Protein AF-A0A4Y9N1A3-F1 (afdb_monomer_lite)

Structure (mmCIF, N/CA/C/O backbone):
data_AF-A0A4Y9N1A3-F1
#
_entry.id   AF-A0A4Y9N1A3-F1
#
loop_
_atom_site.group_PDB
_atom_site.id
_atom_site.type_symbol
_atom_site.label_atom_id
_atom_site.label_alt_id
_atom_site.label_comp_id
_atom_site.label_asym_id
_atom_site.label_entity_id
_atom_site.label_seq_id
_atom_site.pdbx_PDB_ins_code
_atom_site.Cartn_x
_atom_site.Cartn_y
_atom_site.Cartn_z
_atom_site.occupancy
_atom_site.B_iso_or_equiv
_atom_site.auth_seq_id
_atom_site.auth_comp_id
_atom_site.auth_asym_id
_atom_site.auth_atom_id
_atom_site.pdbx_PDB_model_num
ATOM 1 N N . MET A 1 1 ? 1.945 29.310 -37.391 1.00 39.75 1 MET A N 1
ATOM 2 C CA . MET A 1 1 ? 1.890 28.113 -36.523 1.00 39.75 1 MET A CA 1
ATOM 3 C C . MET A 1 1 ? 3.062 27.228 -36.899 1.00 39.75 1 MET A C 1
ATOM 5 O O . MET A 1 1 ? 3.123 26.830 -38.050 1.00 39.75 1 MET A O 1
ATOM 9 N N . VAL A 1 2 ? 4.020 26.994 -36.000 1.00 45.66 2 VAL A N 1
ATOM 10 C CA . VAL A 1 2 ? 5.116 26.044 -36.258 1.00 45.66 2 VAL A CA 1
ATOM 11 C C . VAL A 1 2 ? 4.680 24.713 -35.657 1.00 45.66 2 VAL A C 1
ATOM 13 O O . VAL A 1 2 ? 4.579 24.599 -34.434 1.00 45.66 2 VAL A O 1
ATOM 16 N N . GLU A 1 3 ? 4.330 23.743 -36.499 1.00 46.34 3 GLU A N 1
ATOM 17 C CA . GLU A 1 3 ? 4.010 22.393 -36.043 1.00 46.34 3 GLU A CA 1
ATOM 18 C C . GLU A 1 3 ? 5.257 21.782 -35.406 1.00 46.34 3 GLU A C 1
ATOM 20 O O . GLU A 1 3 ? 6.297 21.596 -36.038 1.00 46.34 3 GLU A O 1
ATOM 25 N N . ARG A 1 4 ? 5.170 21.500 -34.108 1.00 51.88 4 ARG A N 1
ATOM 26 C CA . ARG A 1 4 ? 6.236 20.833 -33.372 1.00 51.88 4 ARG A CA 1
ATOM 27 C C . ARG A 1 4 ? 6.180 19.350 -33.731 1.00 51.88 4 ARG A C 1
ATOM 29 O O . ARG A 1 4 ? 5.541 18.571 -33.028 1.00 51.88 4 ARG A O 1
ATOM 36 N N . VAL A 1 5 ? 6.815 18.968 -34.838 1.00 52.16 5 VAL A N 1
ATOM 37 C CA . VAL A 1 5 ? 7.000 17.560 -35.208 1.00 52.16 5 VAL A CA 1
ATOM 38 C C . VAL A 1 5 ? 7.730 16.881 -34.049 1.00 52.16 5 VAL A C 1
ATOM 40 O O . VAL A 1 5 ? 8.887 17.188 -33.761 1.00 52.16 5 VAL A O 1
ATOM 43 N N . MET A 1 6 ? 7.037 16.005 -33.319 1.00 55.75 6 MET A N 1
ATOM 44 C CA . MET A 1 6 ? 7.666 15.165 -32.303 1.00 55.75 6 MET A CA 1
ATOM 45 C C . MET A 1 6 ? 8.520 14.122 -33.024 1.00 55.75 6 MET A C 1
ATOM 47 O O . MET A 1 6 ? 8.064 13.011 -33.276 1.00 55.75 6 MET A O 1
ATOM 51 N N . SER A 1 7 ? 9.743 14.491 -33.408 1.00 60.28 7 SER A N 1
ATOM 52 C CA . SER A 1 7 ? 10.666 13.580 -34.082 1.00 60.28 7 SER A CA 1
ATOM 53 C C . SER A 1 7 ? 10.941 12.372 -33.188 1.00 60.28 7 SER A C 1
ATOM 55 O O . SER A 1 7 ? 11.561 12.493 -32.128 1.00 60.28 7 SER A O 1
ATOM 57 N N . SER A 1 8 ? 10.463 11.201 -33.604 1.00 65.19 8 SER A N 1
ATOM 58 C CA . SER A 1 8 ? 10.769 9.929 -32.959 1.00 65.19 8 SER A CA 1
ATOM 59 C C . SER A 1 8 ? 12.274 9.676 -33.036 1.00 65.19 8 SER A C 1
ATOM 61 O O . SER A 1 8 ? 12.841 9.577 -34.124 1.00 65.19 8 SER A O 1
ATOM 63 N N . VAL A 1 9 ? 12.933 9.558 -31.886 1.00 73.38 9 VAL A N 1
ATOM 64 C CA . VAL A 1 9 ? 14.364 9.251 -31.816 1.00 73.38 9 VAL A CA 1
ATOM 65 C C . VAL A 1 9 ? 14.528 7.743 -31.705 1.00 73.38 9 VAL A C 1
ATOM 67 O O . VAL A 1 9 ? 14.080 7.134 -30.726 1.00 73.38 9 VAL A O 1
ATOM 70 N N . ARG A 1 10 ? 15.200 7.149 -32.694 1.00 79.94 10 ARG A N 1
ATOM 71 C CA . ARG A 1 10 ? 15.571 5.733 -32.693 1.00 79.94 10 ARG A CA 1
ATOM 72 C C . ARG A 1 10 ? 16.820 5.539 -31.832 1.00 79.94 10 ARG A C 1
ATOM 74 O O . ARG A 1 10 ? 17.868 6.107 -32.124 1.00 79.94 10 ARG A O 1
ATOM 81 N N . LYS A 1 11 ? 16.713 4.760 -30.756 1.00 79.62 11 LYS A N 1
ATOM 82 C CA . LYS A 1 11 ? 17.818 4.475 -29.824 1.00 79.62 11 LYS A CA 1
ATOM 83 C C . LYS A 1 11 ? 18.103 2.976 -29.790 1.00 79.62 11 LYS A C 1
ATOM 85 O O . LYS A 1 11 ? 17.156 2.200 -29.905 1.00 79.62 11 LYS A O 1
ATOM 90 N N . PRO A 1 12 ? 19.364 2.543 -29.643 1.00 87.12 12 PRO A N 1
ATOM 91 C CA . PRO A 1 12 ? 19.663 1.126 -29.479 1.00 87.12 12 PRO A CA 1
ATOM 92 C C . PRO A 1 12 ? 19.020 0.584 -28.197 1.00 87.12 12 PRO A C 1
ATOM 94 O O . PRO A 1 12 ? 18.805 1.322 -27.227 1.00 87.12 12 PRO A O 1
ATOM 97 N N . CYS A 1 13 ? 18.706 -0.709 -28.200 1.00 88.31 13 CYS A N 1
ATOM 98 C CA . CYS A 1 13 ? 18.318 -1.426 -26.996 1.00 88.31 13 CYS A CA 1
ATOM 99 C C . CYS A 1 13 ? 19.457 -1.362 -25.967 1.00 88.31 13 CYS A C 1
ATOM 101 O O . CYS A 1 13 ? 20.622 -1.522 -26.312 1.00 88.31 13 CYS A O 1
ATOM 103 N N . VAL A 1 14 ? 19.118 -1.146 -24.697 1.00 87.56 14 VAL A N 1
ATOM 104 C CA . VAL A 1 14 ? 20.103 -1.039 -23.606 1.00 87.56 14 VAL A CA 1
ATOM 105 C C . VAL A 1 14 ? 20.737 -2.381 -23.213 1.00 87.56 14 VAL A C 1
ATOM 107 O O . VAL A 1 14 ? 21.745 -2.398 -22.517 1.00 87.56 14 VAL A O 1
ATOM 110 N N . GLU A 1 15 ? 20.143 -3.503 -23.623 1.00 88.25 15 GLU A N 1
ATOM 111 C CA . GLU A 1 15 ? 20.674 -4.830 -23.300 1.00 88.25 15 GLU A CA 1
ATOM 112 C C . GLU A 1 15 ? 21.948 -5.126 -24.116 1.00 88.25 15 GLU A C 1
ATOM 114 O O . GLU A 1 15 ? 21.901 -5.027 -25.350 1.00 88.25 15 GLU A O 1
ATOM 119 N N . PRO A 1 16 ? 23.074 -5.495 -23.468 1.00 88.94 16 PRO A N 1
ATOM 120 C CA . PRO A 1 16 ? 24.345 -5.745 -24.145 1.00 88.94 16 PRO A CA 1
ATOM 121 C C . PRO A 1 16 ? 24.227 -6.762 -25.285 1.00 88.94 16 PRO A C 1
ATOM 123 O O . PRO A 1 16 ? 23.624 -7.820 -25.127 1.00 88.94 16 PRO A O 1
ATOM 126 N N . GLY A 1 17 ? 24.807 -6.439 -26.444 1.00 88.50 17 GLY A N 1
ATOM 127 C CA . GLY A 1 17 ? 24.812 -7.320 -27.618 1.00 88.50 17 GLY A CA 1
ATOM 128 C C . GLY A 1 17 ? 23.471 -7.434 -28.353 1.00 88.50 17 GLY A C 1
ATOM 129 O O . GLY A 1 17 ? 23.381 -8.156 -29.342 1.00 88.50 17 GLY A O 1
ATOM 130 N N . CYS A 1 18 ? 22.423 -6.725 -27.921 1.00 89.56 18 CYS A N 1
ATOM 131 C CA . CYS A 1 18 ? 21.151 -6.724 -28.631 1.00 89.56 18 CYS A CA 1
ATOM 132 C C . CYS A 1 18 ? 21.224 -5.849 -29.900 1.00 89.56 18 CYS A C 1
ATOM 134 O O . CYS A 1 18 ? 21.460 -4.648 -29.778 1.00 89.56 18 CYS A O 1
ATOM 136 N N . PRO A 1 19 ? 20.932 -6.382 -31.103 1.00 91.19 19 PRO A N 1
ATOM 137 C CA . PRO A 1 19 ? 20.983 -5.602 -32.346 1.00 91.19 19 PRO A CA 1
ATOM 138 C C . PRO A 1 19 ? 19.744 -4.712 -32.563 1.00 91.19 19 PRO A C 1
ATOM 140 O O . PRO A 1 19 ? 19.651 -3.992 -33.556 1.00 91.19 19 PRO A O 1
ATOM 143 N N . ASN A 1 20 ? 18.750 -4.782 -31.671 1.00 89.94 20 ASN A N 1
ATOM 144 C CA . ASN A 1 20 ? 17.465 -4.116 -31.857 1.00 89.94 20 ASN A CA 1
ATOM 145 C C . ASN A 1 20 ? 17.496 -2.646 -31.430 1.00 89.94 20 ASN A C 1
ATOM 147 O O . ASN A 1 20 ? 18.224 -2.249 -30.522 1.00 89.94 20 ASN A O 1
ATOM 151 N N . TYR A 1 21 ? 16.598 -1.859 -32.021 1.00 84.69 21 TYR A N 1
ATOM 152 C CA . TYR A 1 21 ? 16.391 -0.449 -31.702 1.00 84.69 21 TYR A CA 1
ATOM 153 C C . TYR A 1 21 ? 14.969 -0.214 -31.185 1.00 84.69 21 TYR A C 1
ATOM 155 O O . TYR A 1 21 ? 14.055 -0.984 -31.478 1.00 84.69 21 TYR A O 1
ATOM 163 N N . VAL A 1 22 ? 14.783 0.869 -30.437 1.00 84.50 22 VAL A N 1
ATOM 164 C CA . VAL A 1 22 ? 13.490 1.349 -29.948 1.00 84.50 22 VAL A CA 1
ATOM 165 C C . VAL A 1 22 ? 13.200 2.744 -30.473 1.00 84.50 22 VAL A C 1
ATOM 167 O O . VAL A 1 22 ? 14.099 3.576 -30.590 1.00 84.50 22 VAL A O 1
ATOM 170 N N . GLU A 1 23 ? 11.933 3.010 -30.754 1.00 76.38 23 GLU A N 1
ATOM 171 C CA . GLU A 1 23 ? 11.448 4.341 -31.099 1.00 76.38 23 GLU A CA 1
ATOM 172 C C . GLU A 1 23 ? 10.987 5.045 -29.825 1.00 76.38 23 GLU A C 1
ATOM 174 O O . GLU A 1 23 ? 10.189 4.510 -29.054 1.00 76.38 23 GLU A O 1
ATOM 179 N N . THR A 1 24 ? 11.535 6.230 -29.561 1.00 68.62 24 THR A N 1
ATOM 180 C CA . THR A 1 24 ? 11.236 6.995 -28.345 1.00 68.62 24 THR A CA 1
ATOM 181 C C . THR A 1 24 ? 10.780 8.401 -28.702 1.00 68.62 24 THR A C 1
ATOM 183 O O . THR A 1 24 ? 11.366 9.051 -29.564 1.00 68.62 24 THR A O 1
ATOM 186 N N . THR A 1 25 ? 9.735 8.882 -28.030 1.00 59.81 25 THR A N 1
ATOM 187 C CA . THR A 1 25 ? 9.149 10.216 -28.254 1.00 59.81 25 THR A CA 1
ATOM 188 C C . THR A 1 25 ? 9.654 11.272 -27.261 1.00 59.81 25 THR A C 1
ATOM 190 O O . THR A 1 25 ? 9.345 12.452 -27.400 1.00 59.81 25 THR A O 1
ATOM 193 N N . ALA A 1 26 ? 10.439 10.876 -26.250 1.00 56.25 26 ALA A N 1
ATOM 194 C CA . ALA A 1 26 ? 10.865 11.751 -25.160 1.00 56.25 26 ALA A CA 1
ATOM 195 C C . ALA A 1 26 ? 12.312 12.253 -25.337 1.00 56.25 26 ALA A C 1
ATOM 197 O O . ALA A 1 26 ? 13.284 11.503 -25.215 1.00 56.25 26 ALA A O 1
ATOM 198 N N . VAL A 1 27 ? 12.439 13.562 -25.565 1.00 50.91 27 VAL A N 1
ATOM 199 C CA . VAL A 1 27 ? 13.699 14.331 -25.620 1.00 50.91 27 VAL A CA 1
ATOM 200 C C . VAL A 1 27 ? 14.258 14.710 -24.238 1.00 50.91 27 VAL A C 1
ATOM 202 O O . VAL A 1 27 ? 15.331 15.299 -24.168 1.00 50.91 27 VAL A O 1
ATOM 205 N N . SER A 1 28 ? 13.592 14.375 -23.122 1.00 53.78 28 SER A N 1
ATOM 206 C CA . SER A 1 28 ? 14.072 14.739 -21.779 1.00 53.78 28 SER A CA 1
ATOM 207 C C . SER A 1 28 ? 14.575 13.531 -20.979 1.00 53.78 28 SER A C 1
ATOM 209 O O . SER A 1 28 ? 13.870 12.549 -20.755 1.00 53.78 28 SER A O 1
ATOM 211 N N . ALA A 1 29 ? 15.812 13.634 -20.482 1.00 51.56 29 ALA A N 1
ATOM 212 C CA . ALA A 1 29 ? 16.472 12.627 -19.644 1.00 51.56 29 ALA A CA 1
ATOM 213 C C . ALA A 1 29 ? 15.742 12.336 -18.313 1.00 51.56 29 ALA A C 1
ATOM 215 O O . ALA A 1 29 ? 16.063 11.367 -17.630 1.00 51.56 29 ALA A O 1
ATOM 216 N N . ARG A 1 30 ? 14.767 13.173 -17.931 1.00 51.75 30 ARG A N 1
ATOM 217 C CA . ARG A 1 30 ? 14.052 13.091 -16.649 1.0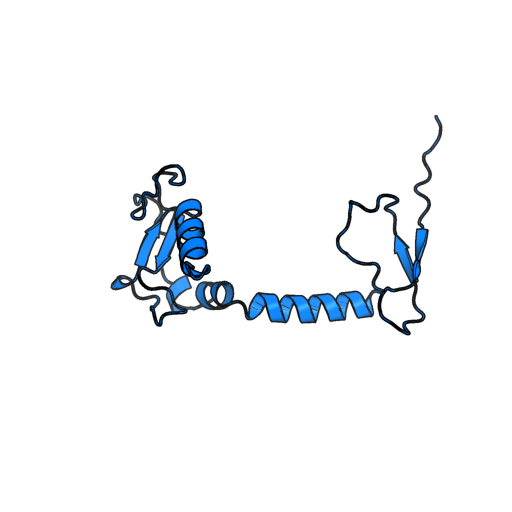0 51.75 30 ARG A CA 1
ATOM 218 C C . ARG A 1 30 ? 12.745 12.302 -16.714 1.00 51.75 30 ARG A C 1
ATOM 220 O O . ARG A 1 30 ? 12.231 11.934 -15.663 1.00 51.75 30 ARG A O 1
ATOM 227 N N . GLN A 1 31 ? 12.210 12.015 -17.903 1.00 50.62 31 GLN A N 1
ATOM 228 C CA . GLN A 1 31 ? 10.866 11.450 -18.034 1.00 50.62 31 GLN A CA 1
ATOM 229 C C . GLN A 1 31 ? 10.843 10.175 -18.872 1.00 50.62 31 GLN A C 1
ATOM 231 O O . GLN A 1 31 ? 10.361 10.153 -19.995 1.00 50.62 31 GLN A O 1
ATOM 236 N N . SER A 1 32 ? 11.377 9.098 -18.297 1.00 49.47 32 SER A N 1
ATOM 237 C CA . SER A 1 32 ? 10.785 7.753 -18.321 1.00 49.47 32 SER A CA 1
ATOM 238 C C . SER A 1 32 ? 11.830 6.759 -17.832 1.00 49.47 32 SER A C 1
ATOM 240 O O . SER A 1 32 ? 12.824 6.477 -18.494 1.00 49.47 32 SER A O 1
ATOM 242 N N . VAL A 1 33 ? 11.585 6.175 -16.666 1.00 47.38 33 VAL A N 1
ATOM 243 C CA . VAL A 1 33 ? 12.415 5.109 -16.087 1.00 47.38 33 VAL A CA 1
ATOM 244 C C . VAL A 1 33 ? 12.282 3.787 -16.872 1.00 47.38 33 VAL A C 1
ATOM 246 O O . VAL A 1 33 ? 12.920 2.792 -16.524 1.00 47.38 33 VAL A O 1
ATOM 249 N N . LYS A 1 34 ? 11.496 3.753 -17.962 1.00 55.03 34 LYS A N 1
ATOM 250 C CA . LYS A 1 34 ? 11.514 2.655 -18.936 1.00 55.03 34 LYS A CA 1
ATOM 251 C C . LYS A 1 34 ? 12.739 2.825 -19.829 1.00 55.03 34 LYS A C 1
ATOM 253 O O . LYS A 1 34 ? 12.671 3.407 -20.906 1.00 55.03 34 LYS A O 1
ATOM 258 N N . ARG A 1 35 ? 13.879 2.350 -19.323 1.00 64.88 35 ARG A N 1
ATOM 259 C CA . ARG A 1 35 ? 15.138 2.239 -20.068 1.00 64.88 35 ARG A CA 1
ATOM 260 C C . ARG A 1 35 ? 14.845 1.613 -21.435 1.00 64.88 35 ARG A C 1
ATOM 262 O O . ARG A 1 35 ? 14.131 0.620 -21.490 1.00 64.88 35 ARG A O 1
ATOM 269 N N . ASN A 1 36 ? 15.375 2.220 -22.492 1.00 76.06 36 ASN A N 1
ATOM 270 C CA . ASN A 1 36 ? 15.196 1.892 -23.911 1.00 76.06 36 ASN A CA 1
ATOM 271 C C . ASN A 1 36 ? 15.409 0.392 -24.223 1.00 76.06 36 ASN A C 1
ATOM 273 O O . ASN A 1 36 ? 16.477 0.008 -24.685 1.00 76.06 36 ASN A O 1
ATOM 277 N N . ARG A 1 37 ? 14.435 -0.480 -23.947 1.00 86.50 37 ARG A N 1
ATOM 278 C CA . ARG A 1 37 ? 14.498 -1.922 -24.233 1.00 86.50 37 ARG A CA 1
ATOM 279 C C . ARG A 1 37 ? 13.595 -2.267 -25.398 1.00 86.50 37 ARG A C 1
ATOM 281 O O . ARG A 1 37 ? 12.457 -1.802 -25.451 1.00 86.50 37 ARG A O 1
ATOM 288 N N . CYS A 1 38 ? 14.077 -3.121 -26.301 1.00 90.06 38 CYS A N 1
ATOM 289 C CA . CYS A 1 38 ? 13.216 -3.697 -27.329 1.00 90.06 38 CYS A CA 1
ATOM 290 C C . CYS A 1 38 ? 12.068 -4.488 -26.681 1.00 90.06 38 CYS A C 1
ATOM 292 O O . CYS A 1 38 ? 12.135 -4.855 -25.508 1.00 90.06 38 CYS A O 1
ATOM 294 N N . ARG A 1 39 ? 11.013 -4.775 -27.449 1.00 87.06 39 ARG A N 1
ATOM 295 C CA . ARG A 1 39 ? 9.800 -5.439 -26.946 1.00 87.06 39 ARG A CA 1
ATOM 296 C C . ARG A 1 39 ? 10.095 -6.719 -26.156 1.00 87.06 39 ARG A C 1
ATOM 298 O O . ARG A 1 39 ? 9.468 -6.950 -25.125 1.00 87.06 39 ARG A O 1
ATOM 305 N N . ASP A 1 40 ? 11.043 -7.525 -26.616 1.00 90.44 40 ASP A N 1
ATOM 306 C CA . ASP A 1 40 ? 11.339 -8.823 -26.007 1.00 90.44 40 ASP A CA 1
ATOM 307 C C . ASP A 1 40 ? 12.107 -8.661 -24.693 1.00 90.44 40 ASP A C 1
ATOM 309 O O . ASP A 1 40 ? 11.733 -9.249 -23.679 1.00 90.44 40 ASP A O 1
ATOM 313 N N . HIS A 1 41 ? 13.096 -7.767 -24.663 1.00 91.50 41 HIS A N 1
ATOM 314 C CA . HIS A 1 41 ? 13.817 -7.426 -23.438 1.00 91.50 41 HIS A CA 1
ATOM 315 C C . HIS A 1 41 ? 12.959 -6.659 -22.434 1.00 91.50 41 HIS A C 1
ATOM 317 O O . HIS A 1 41 ? 13.106 -6.847 -21.229 1.00 91.50 41 HIS A O 1
ATOM 323 N N . GLN A 1 42 ? 12.015 -5.845 -22.904 1.00 87.88 42 GLN A N 1
ATOM 324 C CA . GLN A 1 42 ? 11.028 -5.212 -22.040 1.00 87.88 42 GLN A CA 1
ATOM 325 C C . GLN A 1 42 ? 10.120 -6.271 -21.406 1.00 87.88 42 GLN A C 1
ATOM 327 O O . GLN A 1 42 ? 9.963 -6.266 -20.191 1.00 87.88 42 GLN A O 1
ATOM 332 N N . ARG A 1 43 ? 9.609 -7.239 -22.182 1.00 89.50 43 ARG A N 1
ATOM 333 C CA . ARG A 1 43 ? 8.824 -8.367 -21.645 1.00 89.50 43 ARG A CA 1
ATOM 334 C C . ARG A 1 43 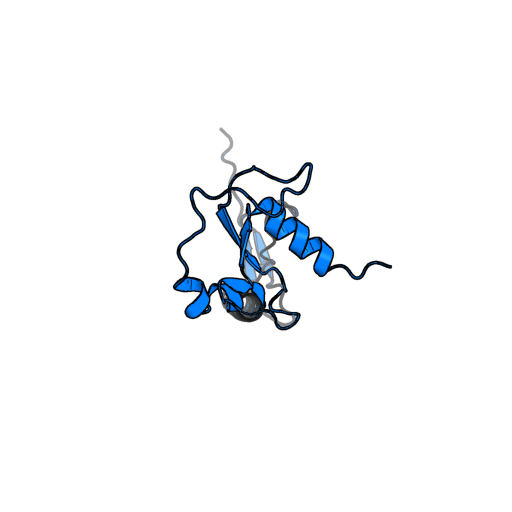? 9.624 -9.208 -20.652 1.00 89.50 43 ARG A C 1
ATOM 336 O O . ARG A 1 43 ? 9.078 -9.610 -19.628 1.00 89.50 43 ARG A O 1
ATOM 343 N N . ALA A 1 44 ? 10.892 -9.493 -20.942 1.00 89.56 44 ALA A N 1
ATOM 344 C CA . ALA A 1 44 ? 11.766 -10.231 -20.033 1.00 89.56 44 ALA A CA 1
ATOM 345 C C . ALA A 1 44 ? 11.985 -9.461 -18.722 1.00 89.56 44 ALA A C 1
ATOM 347 O O . ALA A 1 44 ? 11.825 -10.030 -17.641 1.00 89.56 44 ALA A O 1
ATOM 348 N N . PHE A 1 45 ? 12.270 -8.160 -18.819 1.00 88.19 45 PHE A N 1
ATOM 349 C CA . PHE A 1 45 ? 12.393 -7.277 -17.665 1.00 88.19 45 PHE A CA 1
ATOM 350 C C . PHE A 1 45 ? 11.102 -7.229 -16.848 1.00 88.19 45 PHE A C 1
ATOM 352 O O . PHE A 1 45 ? 11.157 -7.397 -15.635 1.00 88.19 45 PHE A O 1
ATOM 359 N N . ASP A 1 46 ? 9.951 -7.056 -17.498 1.00 87.06 46 ASP A N 1
ATOM 360 C CA . ASP A 1 46 ? 8.649 -6.998 -16.833 1.00 87.06 46 ASP A CA 1
ATOM 361 C C . ASP A 1 46 ? 8.352 -8.313 -16.100 1.00 87.06 46 ASP A C 1
ATOM 363 O O . ASP A 1 46 ? 7.998 -8.282 -14.927 1.00 87.06 46 ASP A O 1
ATOM 367 N N . ARG A 1 47 ? 8.608 -9.477 -16.719 1.00 88.69 47 ARG A N 1
ATOM 368 C CA . ARG A 1 47 ? 8.469 -10.791 -16.058 1.00 88.69 47 ARG A CA 1
ATOM 369 C C . ARG A 1 47 ? 9.385 -10.939 -14.842 1.00 88.69 47 ARG A C 1
ATOM 371 O O . ARG A 1 47 ? 8.955 -11.447 -13.807 1.00 88.69 47 ARG A O 1
ATOM 378 N N . ALA A 1 48 ? 10.649 -10.530 -14.963 1.00 86.75 48 ALA A N 1
ATOM 379 C CA . ALA A 1 48 ? 11.605 -10.588 -13.859 1.00 86.75 48 ALA A CA 1
ATOM 380 C C . ALA A 1 48 ? 11.193 -9.640 -12.722 1.00 86.75 48 ALA A C 1
ATOM 382 O O . ALA A 1 48 ? 11.201 -10.023 -11.550 1.00 86.75 48 ALA A O 1
ATOM 383 N N . TYR A 1 49 ? 10.772 -8.426 -13.074 1.00 84.25 49 TYR A N 1
ATOM 384 C CA . TYR A 1 49 ? 10.283 -7.422 -12.141 1.00 84.25 49 TYR A CA 1
ATOM 385 C C . TYR A 1 49 ? 9.010 -7.884 -11.426 1.00 84.25 49 TYR A C 1
ATOM 387 O O . TYR A 1 49 ? 8.930 -7.778 -10.203 1.00 84.25 49 TYR A O 1
ATOM 395 N N . ASP A 1 50 ? 8.045 -8.442 -12.159 1.00 82.75 50 ASP A N 1
ATOM 396 C CA . ASP A 1 50 ? 6.806 -8.987 -11.608 1.00 82.75 50 ASP A CA 1
ATOM 397 C C . ASP A 1 50 ? 7.090 -10.151 -10.657 1.00 82.75 50 ASP A C 1
ATOM 399 O O . ASP A 1 50 ? 6.542 -10.161 -9.559 1.00 82.75 50 ASP A O 1
ATOM 403 N N . ARG A 1 51 ? 8.016 -11.063 -10.990 1.00 81.12 51 ARG A N 1
ATOM 404 C CA . ARG A 1 51 ? 8.442 -12.139 -10.075 1.00 81.12 51 ARG A CA 1
ATOM 405 C C . ARG A 1 51 ? 8.996 -11.582 -8.763 1.00 81.12 51 ARG A C 1
ATOM 407 O O . ARG A 1 51 ? 8.594 -12.026 -7.689 1.00 81.12 51 ARG A O 1
ATOM 414 N N . VAL A 1 52 ? 9.893 -10.595 -8.837 1.00 79.44 52 VAL A N 1
ATOM 415 C CA . VAL A 1 52 ? 10.448 -9.938 -7.641 1.00 79.44 52 VAL A CA 1
ATOM 416 C C . VAL A 1 52 ? 9.350 -9.228 -6.851 1.00 79.44 52 VAL A C 1
ATOM 418 O O . VAL A 1 52 ? 9.324 -9.309 -5.626 1.00 79.44 52 VAL A O 1
ATOM 421 N N . ARG A 1 53 ? 8.436 -8.525 -7.528 1.00 76.44 53 ARG A N 1
ATOM 422 C CA . ARG A 1 53 ? 7.304 -7.828 -6.902 1.00 76.44 53 ARG A CA 1
ATOM 423 C C . ARG A 1 53 ? 6.351 -8.803 -6.210 1.00 76.44 53 ARG A C 1
ATOM 425 O O . ARG A 1 53 ? 5.873 -8.495 -5.118 1.00 76.44 53 ARG A O 1
ATOM 432 N N . ASP A 1 54 ? 6.077 -9.940 -6.833 1.00 73.62 54 ASP A N 1
ATOM 433 C CA . ASP A 1 54 ? 5.128 -10.940 -6.352 1.00 73.62 54 ASP A CA 1
ATOM 434 C C . ASP A 1 54 ? 5.685 -11.759 -5.190 1.00 73.62 54 ASP A C 1
ATOM 436 O O . ASP A 1 54 ? 4.938 -12.074 -4.267 1.00 73.62 54 ASP A O 1
ATOM 440 N N . GLY A 1 55 ? 7.001 -11.980 -5.160 1.00 72.00 55 GLY A N 1
ATOM 441 C CA . GLY A 1 55 ? 7.702 -12.571 -4.020 1.00 72.00 55 GLY A CA 1
ATOM 442 C C . GLY A 1 55 ? 7.881 -11.638 -2.817 1.00 72.00 55 GLY A C 1
ATOM 443 O O . GLY A 1 55 ? 8.397 -12.072 -1.789 1.00 72.00 55 GLY A O 1
ATOM 444 N N . ARG A 1 56 ? 7.480 -10.356 -2.892 1.00 73.12 56 ARG A N 1
ATOM 445 C CA . ARG A 1 56 ? 7.600 -9.451 -1.737 1.00 73.12 56 ARG A CA 1
ATOM 446 C C . ARG A 1 56 ? 6.706 -9.954 -0.597 1.00 73.12 56 ARG A C 1
AT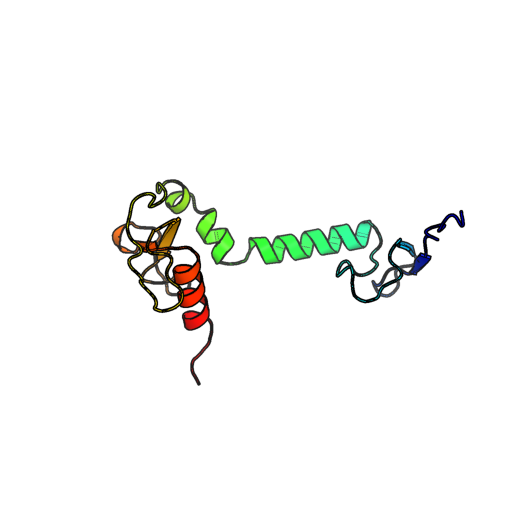OM 448 O O . ARG A 1 56 ? 5.502 -10.100 -0.827 1.00 73.12 56 ARG A O 1
ATOM 455 N N . PRO A 1 57 ? 7.224 -10.096 0.639 1.00 69.44 57 PRO A N 1
ATOM 456 C CA . PRO A 1 57 ? 6.469 -10.658 1.764 1.00 69.44 57 PRO A CA 1
ATOM 457 C C . PRO A 1 57 ? 5.110 -9.982 1.985 1.00 69.44 57 PRO A C 1
ATOM 459 O O . PRO A 1 57 ? 4.096 -10.647 2.169 1.00 69.44 57 PRO A O 1
ATOM 462 N N . ASN A 1 58 ? 5.056 -8.652 1.846 1.00 70.12 58 ASN A N 1
ATOM 463 C CA . ASN A 1 58 ? 3.818 -7.879 1.969 1.00 70.12 58 ASN A CA 1
ATOM 464 C C . ASN A 1 58 ? 2.756 -8.213 0.907 1.00 70.12 58 ASN A C 1
ATOM 466 O O . ASN A 1 58 ? 1.565 -8.048 1.172 1.00 70.12 58 ASN A O 1
ATOM 470 N N . ARG A 1 59 ? 3.152 -8.630 -0.304 1.00 72.94 59 ARG A N 1
ATOM 471 C CA . ARG A 1 59 ? 2.199 -8.994 -1.362 1.00 72.94 59 ARG A CA 1
ATOM 472 C C . ARG A 1 59 ? 1.648 -10.396 -1.136 1.00 72.94 59 ARG A C 1
ATOM 474 O O . ARG A 1 59 ? 0.437 -10.568 -1.234 1.00 72.94 59 ARG A O 1
ATOM 481 N N . VAL A 1 60 ? 2.513 -11.344 -0.773 1.00 75.56 60 VAL A N 1
ATOM 482 C CA . VAL A 1 60 ? 2.125 -12.713 -0.398 1.00 75.56 60 VAL A CA 1
ATOM 483 C C . VAL A 1 60 ? 1.129 -12.674 0.763 1.00 75.56 60 VAL A C 1
ATOM 485 O O . VAL A 1 60 ? 0.008 -13.146 0.621 1.00 75.56 60 VAL A O 1
ATOM 488 N N . ALA A 1 61 ? 1.473 -11.961 1.836 1.00 75.88 61 ALA A N 1
ATOM 489 C CA . ALA A 1 61 ? 0.623 -11.749 3.006 1.00 75.88 61 ALA A CA 1
ATOM 490 C C . ALA A 1 61 ? -0.771 -11.178 2.697 1.00 75.88 61 ALA A C 1
ATOM 492 O O . ALA A 1 61 ? -1.760 -11.551 3.315 1.00 75.88 61 ALA A O 1
ATOM 493 N N . ARG A 1 62 ? -0.873 -10.232 1.753 1.00 75.06 62 ARG A N 1
ATOM 494 C CA . ARG A 1 62 ? -2.165 -9.636 1.362 1.00 75.06 62 ARG A CA 1
ATOM 495 C C . ARG A 1 62 ? -2.995 -10.536 0.450 1.00 75.06 62 ARG A C 1
ATOM 497 O O . ARG A 1 62 ? -4.203 -10.328 0.336 1.00 75.06 62 ARG A O 1
ATOM 504 N N . ASN A 1 63 ? -2.345 -11.464 -0.245 1.00 80.44 63 ASN A N 1
ATOM 505 C CA . ASN A 1 63 ? -3.002 -12.443 -1.103 1.00 80.44 63 ASN A CA 1
ATOM 506 C C . ASN A 1 63 ? -3.384 -13.721 -0.349 1.00 80.44 63 ASN A C 1
ATOM 508 O O . ASN A 1 63 ? -4.123 -14.527 -0.910 1.00 80.44 63 ASN A O 1
ATOM 512 N N . ASP A 1 64 ? -2.929 -13.874 0.895 1.00 85.06 64 ASP A N 1
ATOM 513 C CA . ASP A 1 64 ? -3.310 -14.969 1.773 1.00 85.06 64 ASP A CA 1
ATOM 514 C C . ASP A 1 64 ? -4.839 -15.059 1.932 1.00 85.06 64 ASP A C 1
ATOM 516 O O . ASP A 1 64 ? -5.537 -14.051 2.114 1.00 85.06 64 ASP A O 1
ATOM 520 N N . SER A 1 65 ? -5.368 -16.278 1.808 1.00 87.69 65 SER A N 1
ATOM 521 C CA . SER A 1 65 ? -6.811 -16.529 1.843 1.00 87.69 65 SER A CA 1
ATOM 522 C C . SER A 1 65 ? -7.437 -16.225 3.206 1.00 8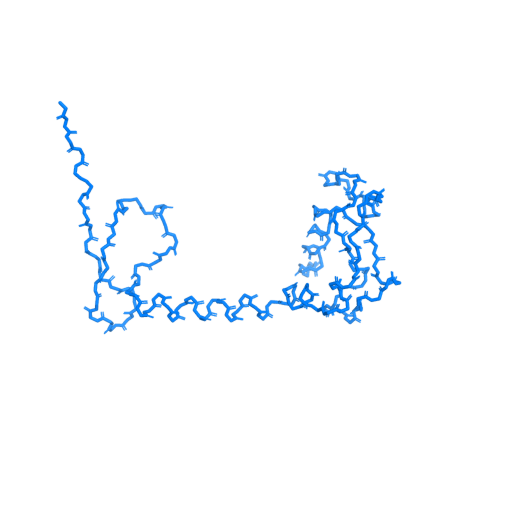7.69 65 SER A C 1
ATOM 524 O O . SER A 1 65 ? -8.539 -15.671 3.248 1.00 87.69 65 SER A O 1
ATOM 526 N N . GLU A 1 66 ? -6.719 -16.495 4.302 1.00 86.25 66 GLU A N 1
ATOM 527 C CA . GLU A 1 66 ? -7.162 -16.189 5.661 1.00 86.25 66 GLU A CA 1
ATOM 528 C C . GLU A 1 66 ? -7.255 -14.674 5.826 1.00 86.25 66 GLU A C 1
ATOM 530 O O . GLU A 1 66 ? -8.290 -14.163 6.252 1.00 86.25 66 GLU A O 1
ATOM 535 N N . TYR A 1 67 ? -6.230 -13.934 5.387 1.00 85.31 67 TYR A N 1
ATOM 536 C CA . TYR A 1 67 ? -6.239 -12.471 5.442 1.00 85.31 67 TYR A CA 1
ATOM 537 C C . TYR A 1 67 ? -7.374 -11.854 4.617 1.00 85.31 67 TYR A C 1
ATOM 539 O O . TYR A 1 67 ? -8.043 -10.922 5.072 1.00 85.31 67 TYR A O 1
ATOM 547 N N . ARG A 1 68 ? -7.615 -12.372 3.406 1.00 88.06 68 ARG A N 1
ATOM 548 C CA . ARG A 1 68 ? -8.678 -11.885 2.510 1.00 88.06 68 ARG A CA 1
ATOM 549 C C . ARG A 1 68 ? -10.085 -12.119 3.057 1.00 88.06 68 ARG A C 1
ATOM 551 O O . ARG A 1 68 ? -10.976 -11.328 2.748 1.00 88.06 68 ARG A O 1
ATOM 558 N N . ALA A 1 69 ? -10.285 -13.152 3.874 1.00 90.06 69 ALA A N 1
ATOM 559 C CA . ALA A 1 69 ? -11.565 -13.422 4.527 1.00 90.06 69 ALA A CA 1
ATOM 560 C C . ALA A 1 69 ? -11.905 -12.397 5.632 1.00 90.06 69 ALA A C 1
ATOM 562 O O . ALA A 1 69 ? -13.062 -12.267 6.043 1.00 90.06 69 ALA A O 1
ATOM 563 N N . ILE A 1 70 ? -10.922 -11.628 6.114 1.00 90.69 70 ILE A N 1
ATOM 564 C CA . ILE A 1 70 ? -11.122 -10.650 7.185 1.00 90.69 70 ILE A CA 1
ATOM 565 C C . ILE A 1 70 ? -11.709 -9.363 6.603 1.00 90.69 70 ILE A C 1
ATOM 567 O O . ILE A 1 70 ? -11.064 -8.628 5.853 1.00 90.69 70 ILE A O 1
ATOM 571 N N . ARG A 1 71 ? -12.941 -9.032 7.008 1.00 92.69 71 ARG A N 1
ATOM 572 C CA . ARG A 1 71 ? -13.575 -7.748 6.660 1.00 92.69 71 ARG A CA 1
ATOM 573 C C . ARG A 1 71 ? -12.681 -6.581 7.086 1.00 92.69 71 ARG A C 1
ATOM 575 O O . ARG A 1 71 ? -12.095 -6.604 8.168 1.00 92.69 71 ARG A O 1
ATOM 582 N N . LYS A 1 72 ? -12.602 -5.539 6.254 1.00 91.81 72 LYS A N 1
ATOM 583 C CA . LYS A 1 72 ? -11.834 -4.321 6.563 1.00 91.81 72 LYS A CA 1
ATOM 584 C C . LYS A 1 72 ? -12.329 -3.663 7.866 1.00 91.81 72 LYS A C 1
ATOM 586 O O . LYS A 1 72 ? -13.532 -3.696 8.121 1.00 91.81 72 LYS A O 1
ATOM 591 N N . PRO A 1 73 ? -11.452 -2.999 8.644 1.00 94.81 73 PRO A N 1
ATOM 592 C CA . PRO A 1 73 ? -11.799 -2.377 9.927 1.00 94.81 73 PRO A CA 1
ATOM 593 C C . PRO A 1 73 ? -12.507 -1.019 9.768 1.00 94.81 73 PRO A C 1
ATOM 595 O O . PRO A 1 73 ? -12.231 -0.076 10.508 1.00 94.81 73 PRO A O 1
ATOM 598 N N . ILE A 1 74 ? -13.384 -0.885 8.771 1.00 92.38 74 ILE A N 1
ATOM 599 C CA . ILE A 1 74 ? -14.094 0.370 8.498 1.00 92.38 74 ILE A CA 1
ATOM 600 C C . ILE A 1 74 ? -14.970 0.713 9.709 1.00 92.38 74 ILE A C 1
ATOM 602 O O . ILE A 1 74 ? -15.643 -0.156 10.256 1.00 92.38 74 ILE A O 1
ATOM 606 N N . GLY A 1 75 ? -14.936 1.976 10.138 1.00 92.81 75 GLY A N 1
ATOM 607 C CA . GLY A 1 75 ? -15.664 2.462 11.316 1.00 92.81 75 GLY A CA 1
ATOM 608 C C . GLY A 1 75 ? -14.918 2.288 12.644 1.00 92.81 75 GLY A C 1
ATOM 609 O O . GLY A 1 75 ? -15.343 2.847 13.651 1.00 92.81 75 GLY A O 1
ATOM 610 N N . LEU A 1 76 ? -13.781 1.585 12.667 1.00 97.31 76 LEU A N 1
ATOM 611 C CA . LEU A 1 76 ? -12.943 1.476 13.863 1.00 97.31 76 LEU A CA 1
ATOM 612 C C . LEU A 1 76 ? -11.946 2.639 13.958 1.00 97.31 76 LEU A C 1
ATOM 614 O O . LEU A 1 76 ? -11.504 3.203 12.953 1.00 97.31 76 LEU A O 1
ATOM 618 N N . ARG A 1 77 ? -11.542 2.987 15.185 1.00 98.19 77 ARG A N 1
ATOM 619 C CA . ARG A 1 77 ? -10.463 3.958 15.421 1.00 98.19 77 ARG A CA 1
ATOM 620 C C . ARG A 1 77 ? -9.106 3.310 15.175 1.00 98.19 77 ARG A C 1
ATOM 622 O O . ARG A 1 77 ? -8.902 2.140 15.482 1.00 98.19 77 ARG A O 1
ATOM 629 N N . CYS A 1 78 ? -8.165 4.094 14.658 1.00 98.06 78 CYS A N 1
ATOM 630 C CA . CYS A 1 78 ? -6.772 3.670 14.570 1.00 98.06 78 CYS A CA 1
ATOM 631 C C . CYS A 1 78 ? -6.239 3.387 15.986 1.00 98.06 78 CYS A C 1
ATOM 633 O O . CYS A 1 78 ? -6.325 4.255 16.860 1.00 98.06 78 CYS A O 1
ATOM 635 N N . ALA A 1 79 ? -5.703 2.186 16.197 1.00 97.88 79 ALA A N 1
ATOM 636 C CA . ALA A 1 79 ? -5.092 1.752 17.449 1.00 97.88 79 ALA A CA 1
ATOM 637 C C . ALA A 1 79 ? -3.652 2.267 17.595 1.00 97.88 79 ALA A C 1
ATOM 639 O O . ALA A 1 79 ? -3.248 2.627 18.692 1.00 97.88 79 ALA A O 1
ATOM 640 N N . LEU A 1 80 ? -2.909 2.389 16.486 1.00 96.75 80 LEU A N 1
ATOM 641 C CA . LEU A 1 80 ? -1.505 2.821 16.506 1.00 96.75 80 LEU A CA 1
ATOM 642 C C . LEU A 1 80 ? -1.316 4.280 16.946 1.00 96.75 80 LEU A C 1
ATOM 644 O O . LEU A 1 80 ? -0.337 4.590 17.609 1.00 96.75 80 LEU A O 1
ATOM 648 N N . ARG A 1 81 ? -2.224 5.179 16.540 1.00 96.50 81 ARG A N 1
ATOM 649 C CA . ARG A 1 81 ? -2.260 6.603 16.944 1.00 96.50 81 ARG A CA 1
ATOM 650 C C . ARG A 1 81 ? -0.911 7.346 16.924 1.00 96.50 81 ARG A C 1
ATOM 652 O O . ARG A 1 81 ? -0.690 8.236 17.735 1.00 96.50 81 ARG A O 1
ATOM 659 N N . ILE A 1 82 ? -0.039 7.027 15.965 1.00 95.94 82 ILE A N 1
ATOM 660 C CA . ILE A 1 82 ? 1.281 7.663 15.831 1.00 95.94 82 ILE A CA 1
ATOM 661 C C . ILE A 1 82 ? 1.108 9.172 15.594 1.00 95.94 82 ILE A C 1
ATOM 663 O O . ILE A 1 82 ? 0.435 9.585 14.640 1.00 95.94 82 ILE A O 1
ATOM 667 N N . ALA A 1 83 ? 1.709 9.984 16.466 1.00 95.69 83 ALA A N 1
ATOM 668 C CA . ALA A 1 83 ? 1.645 11.442 16.406 1.00 95.69 83 ALA A CA 1
ATOM 669 C C . ALA A 1 83 ? 2.215 11.973 15.079 1.00 95.69 83 ALA A C 1
ATOM 671 O O . ALA A 1 83 ? 3.198 11.447 14.563 1.00 95.69 83 ALA A O 1
ATOM 672 N N . GLY A 1 84 ? 1.564 12.983 14.494 1.00 95.69 84 GLY A N 1
ATOM 673 C CA . GLY A 1 84 ? 1.966 13.571 13.207 1.00 95.69 84 GLY A CA 1
ATOM 674 C C . GLY A 1 84 ? 1.730 12.690 11.968 1.00 95.69 84 GLY A C 1
ATOM 675 O O . GLY A 1 84 ? 1.978 13.140 10.855 1.00 95.69 84 GLY A O 1
ATOM 676 N N . VAL A 1 85 ? 1.233 11.457 12.132 1.00 96.62 85 VAL A N 1
ATOM 677 C CA . VAL A 1 85 ? 0.987 10.501 11.029 1.00 96.62 85 VAL A CA 1
ATOM 678 C C . VAL A 1 85 ? -0.473 10.038 10.981 1.00 96.62 85 VAL A C 1
ATOM 680 O O . VAL A 1 85 ? -1.019 9.759 9.914 1.00 96.62 85 VAL A O 1
ATOM 683 N N . CYS A 1 86 ? -1.113 9.903 12.141 1.00 97.69 86 CYS A N 1
ATOM 684 C CA . CYS A 1 86 ? -2.416 9.260 12.266 1.00 97.69 86 CYS A CA 1
ATOM 685 C C . CYS A 1 86 ? -3.568 10.088 11.679 1.00 97.69 86 CYS A C 1
ATOM 687 O O . CYS A 1 86 ? -3.763 11.242 12.043 1.00 97.69 86 CYS A O 1
ATOM 689 N N . THR A 1 87 ? -4.425 9.445 10.880 1.00 97.31 87 THR A N 1
ATOM 690 C CA . THR A 1 87 ? -5.684 10.033 10.377 1.00 97.31 87 THR A CA 1
ATOM 691 C C . THR A 1 87 ? -6.887 9.784 11.302 1.00 97.31 87 THR A C 1
ATOM 693 O O . THR A 1 87 ? -8.015 10.163 10.997 1.00 97.31 87 THR A O 1
ATOM 696 N N . GLY A 1 88 ? -6.682 9.085 12.422 1.00 96.94 88 GLY A N 1
ATOM 697 C CA . GLY A 1 88 ? -7.701 8.768 13.430 1.00 96.94 88 GLY A CA 1
ATOM 698 C C . GLY A 1 88 ? -8.581 7.551 13.122 1.00 96.94 88 GLY A C 1
ATOM 699 O O . GLY A 1 88 ? -8.989 6.851 14.052 1.00 96.94 88 GLY A O 1
ATOM 700 N N . TRP A 1 89 ? -8.823 7.241 11.849 1.00 97.88 89 TRP A N 1
ATOM 701 C CA . TRP A 1 89 ? -9.724 6.163 11.422 1.00 97.88 89 TRP A CA 1
ATOM 702 C C . TRP A 1 89 ? -8.985 5.001 10.773 1.00 97.88 89 TRP A C 1
ATOM 704 O O . TRP A 1 89 ? -8.051 5.193 9.993 1.00 97.88 89 TRP A O 1
ATOM 714 N N . ALA A 1 90 ? -9.407 3.783 11.095 1.00 97.69 90 ALA A N 1
ATOM 715 C CA . ALA A 1 90 ? -8.800 2.588 10.550 1.00 97.69 90 ALA A CA 1
ATOM 716 C C . ALA A 1 90 ? -9.276 2.312 9.121 1.00 97.69 90 ALA A C 1
ATOM 718 O O . ALA A 1 90 ? -10.463 2.348 8.806 1.00 97.69 90 ALA A O 1
ATOM 719 N N . THR A 1 91 ? -8.315 2.009 8.256 1.00 95.94 91 THR A N 1
ATOM 720 C CA . THR A 1 91 ? -8.533 1.667 6.844 1.00 95.94 91 THR A CA 1
ATOM 721 C C . THR A 1 91 ? -7.845 0.360 6.452 1.00 95.94 91 THR A C 1
ATOM 723 O O . THR A 1 91 ? -8.092 -0.171 5.369 1.00 95.94 91 THR A O 1
ATOM 726 N N . THR A 1 92 ? -7.018 -0.194 7.341 1.00 93.94 92 THR A N 1
ATOM 727 C CA . THR A 1 92 ? -6.294 -1.454 7.169 1.00 93.94 92 THR A CA 1
ATOM 728 C C . THR A 1 92 ? -6.141 -2.170 8.507 1.00 93.94 92 THR A C 1
ATOM 730 O O . THR A 1 92 ? -6.158 -1.544 9.565 1.00 93.94 92 THR A O 1
ATOM 733 N N . TRP A 1 93 ? -5.955 -3.485 8.466 1.00 94.25 93 TRP A N 1
ATOM 734 C CA . TRP A 1 93 ? -5.443 -4.229 9.614 1.00 94.25 93 TRP A CA 1
ATOM 735 C C . TRP A 1 93 ? -3.920 -4.087 9.682 1.00 94.25 93 TRP A C 1
ATOM 737 O O . TRP A 1 93 ? -3.253 -4.181 8.647 1.00 94.25 93 TRP A O 1
ATOM 747 N N . ASP A 1 94 ? -3.401 -3.823 10.879 1.00 93.69 94 ASP A N 1
ATOM 748 C CA . ASP A 1 94 ? -1.986 -3.932 11.242 1.00 93.69 94 ASP A CA 1
ATOM 749 C C . ASP A 1 94 ? -1.770 -5.238 12.010 1.00 93.69 94 ASP A C 1
ATOM 751 O O . ASP A 1 94 ? -2.556 -5.576 12.897 1.00 93.69 94 ASP A O 1
ATOM 755 N N . HIS A 1 95 ? -0.696 -5.947 11.685 1.00 92.81 95 HIS A N 1
ATOM 756 C CA . HIS A 1 95 ? -0.238 -7.106 12.441 1.00 92.81 95 HIS A CA 1
ATOM 757 C C . HIS A 1 95 ? 0.584 -6.635 13.637 1.00 92.81 95 HIS A C 1
ATOM 759 O O . HIS A 1 95 ? 1.640 -6.041 13.432 1.00 92.81 95 HIS A O 1
ATOM 765 N N . LYS A 1 96 ? 0.142 -6.904 14.872 1.00 93.25 96 LYS A N 1
ATOM 766 C CA . LYS A 1 96 ? 0.861 -6.551 16.111 1.00 93.25 96 LYS A CA 1
ATOM 767 C C . LYS A 1 96 ? 2.293 -7.079 16.050 1.00 93.25 96 LYS A C 1
ATOM 769 O O . LYS A 1 96 ? 3.217 -6.265 16.040 1.00 93.25 96 LYS A O 1
ATOM 774 N N . THR A 1 97 ? 2.435 -8.392 15.875 1.00 90.69 97 THR A N 1
ATOM 775 C CA . THR A 1 97 ? 3.683 -9.060 15.498 1.00 90.69 97 THR A CA 1
ATOM 776 C C . THR A 1 97 ? 3.744 -9.170 13.974 1.00 90.69 97 THR A C 1
ATOM 778 O O . THR A 1 97 ? 2.851 -9.790 13.386 1.00 90.69 97 THR A O 1
ATOM 781 N N . PRO A 1 98 ? 4.760 -8.594 13.307 1.00 87.75 98 PRO A N 1
ATOM 782 C CA . PRO A 1 98 ? 4.923 -8.707 11.860 1.00 87.75 98 PRO A CA 1
ATOM 783 C C . PRO A 1 98 ? 5.009 -10.161 11.397 1.00 87.75 98 PRO A C 1
ATOM 785 O O . PRO A 1 98 ? 5.608 -10.997 12.068 1.00 87.75 98 PRO A O 1
ATOM 788 N N . LEU A 1 99 ? 4.508 -10.449 10.195 1.00 84.94 99 LEU A N 1
ATOM 789 C CA . LEU A 1 99 ? 4.611 -11.786 9.593 1.00 84.94 99 LEU A CA 1
ATOM 790 C C . LEU A 1 99 ? 6.070 -12.238 9.423 1.00 84.94 99 LEU A C 1
ATOM 792 O O . LEU A 1 99 ? 6.389 -13.396 9.655 1.00 84.94 99 LEU A O 1
ATOM 796 N N . ALA A 1 100 ? 6.978 -11.308 9.099 1.00 81.12 100 ALA A N 1
ATOM 797 C CA . ALA A 1 100 ? 8.415 -11.583 8.999 1.00 81.12 100 ALA A CA 1
ATOM 798 C C . ALA A 1 100 ? 9.058 -11.999 10.338 1.00 81.12 100 ALA A C 1
ATOM 800 O O . ALA A 1 100 ? 10.126 -12.596 10.335 1.00 81.12 100 ALA A O 1
ATOM 801 N N . ALA A 1 101 ? 8.406 -11.698 11.465 1.00 83.44 101 ALA A N 1
ATOM 802 C CA . ALA A 1 101 ? 8.814 -12.100 12.809 1.00 83.44 101 ALA A CA 1
ATOM 803 C C . ALA A 1 101 ? 7.963 -13.269 13.352 1.00 83.44 101 ALA A C 1
ATOM 805 O O . ALA A 1 101 ? 7.903 -13.475 14.561 1.00 83.44 101 ALA A O 1
ATOM 806 N N . GLY A 1 102 ? 7.265 -14.007 12.477 1.00 86.69 102 GLY A N 1
ATOM 807 C CA . GLY A 1 102 ? 6.435 -15.158 12.855 1.00 86.69 102 GLY A CA 1
ATOM 808 C C . GLY A 1 102 ? 5.005 -14.818 13.289 1.00 86.69 102 GLY A C 1
ATOM 809 O O . GLY A 1 102 ? 4.314 -15.667 13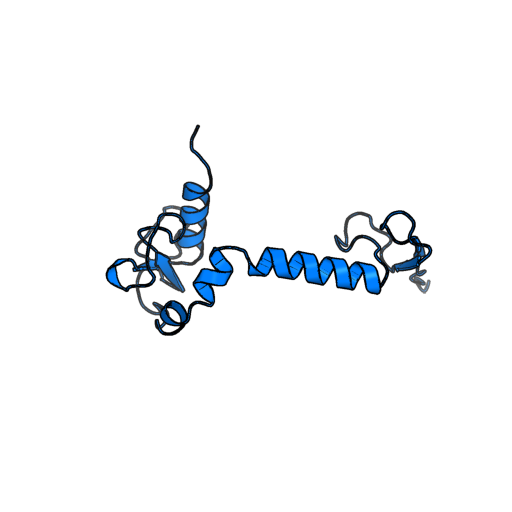.846 1.00 86.69 102 GLY A O 1
ATOM 810 N N . GLY A 1 103 ? 4.534 -13.590 13.056 1.00 89.31 103 GLY A N 1
ATOM 811 C CA . GLY A 1 103 ? 3.135 -13.232 13.289 1.00 89.31 103 GLY A CA 1
ATOM 812 C C . GLY A 1 103 ? 2.159 -13.989 12.381 1.00 89.31 103 GLY A C 1
ATOM 813 O O . GLY A 1 103 ? 2.529 -14.467 11.313 1.00 89.31 103 GLY A O 1
ATOM 814 N N . THR A 1 104 ? 0.886 -14.044 12.779 1.00 90.94 104 THR A N 1
ATOM 815 C CA . THR A 1 104 ? -0.195 -14.737 12.048 1.00 90.94 104 THR A CA 1
ATOM 816 C C . THR A 1 104 ? -1.284 -13.773 11.572 1.00 90.94 104 THR A C 1
ATOM 818 O O . THR A 1 104 ? -1.358 -12.634 12.038 1.00 90.94 104 THR A O 1
ATOM 821 N N . HIS A 1 105 ? -2.164 -14.212 10.666 1.00 91.44 105 HIS A N 1
ATOM 822 C CA . HIS A 1 105 ? -3.340 -13.442 10.235 1.00 91.44 105 HIS A CA 1
ATOM 823 C C . HIS A 1 105 ? -4.526 -13.519 11.215 1.00 91.44 105 HIS A C 1
ATOM 825 O O . HIS A 1 105 ? -5.535 -12.843 11.007 1.00 91.44 105 HIS A O 1
ATOM 831 N N . HIS A 1 106 ? -4.400 -14.268 12.313 1.00 91.88 106 HIS A N 1
ATOM 832 C CA . HIS A 1 106 ? -5.447 -14.399 13.319 1.00 91.88 106 HIS A CA 1
ATOM 833 C C . HIS A 1 106 ? -5.835 -13.056 13.939 1.00 91.88 106 HIS A C 1
ATOM 835 O O . HIS A 1 106 ? -4.991 -12.204 14.224 1.00 91.88 106 HIS A O 1
ATOM 841 N N . ARG A 1 107 ? -7.128 -12.892 14.249 1.00 91.12 107 ARG A N 1
ATOM 842 C CA . ARG A 1 107 ? -7.665 -11.649 14.830 1.00 91.12 107 ARG A CA 1
ATOM 843 C C . ARG A 1 107 ? -6.957 -11.197 16.108 1.00 91.12 107 ARG A C 1
ATOM 845 O O . ARG A 1 107 ? -6.880 -9.997 16.345 1.00 91.12 107 ARG A O 1
ATOM 852 N N . SER A 1 108 ? -6.421 -12.119 16.907 1.00 94.06 108 SER A N 1
ATOM 853 C CA . SER A 1 108 ? -5.638 -11.801 18.111 1.00 94.06 108 SER A CA 1
ATOM 854 C C . SER A 1 108 ? -4.355 -11.019 17.797 1.00 94.06 108 SER A C 1
ATOM 856 O O . SER A 1 108 ? -3.976 -10.127 18.567 1.00 94.06 108 SER A O 1
ATOM 858 N N . ASN A 1 109 ? -3.733 -11.294 16.646 1.00 94.38 109 ASN A N 1
ATOM 859 C CA . ASN A 1 109 ? -2.545 -10.606 16.146 1.00 94.38 109 ASN A CA 1
ATOM 860 C C . ASN A 1 109 ? -2.880 -9.373 15.290 1.00 94.38 109 ASN A C 1
ATOM 862 O O . ASN A 1 109 ? -1.972 -8.685 14.835 1.00 94.38 109 ASN A O 1
ATOM 866 N N . LEU A 1 110 ? -4.155 -9.049 15.071 1.00 94.38 110 LEU A N 1
ATOM 867 C CA . LEU A 1 110 ? -4.547 -7.877 14.293 1.00 94.38 110 LEU A CA 1
ATOM 868 C C . LEU A 1 110 ? -5.010 -6.729 15.188 1.00 94.38 110 LEU A C 1
ATOM 870 O O . LEU A 1 110 ? -5.625 -6.921 16.237 1.00 94.38 110 LEU A O 1
ATOM 874 N N . GLN A 1 111 ? -4.734 -5.506 14.747 1.00 96.38 111 GLN A N 1
ATOM 875 C CA . GLN A 1 111 ? -5.306 -4.288 15.309 1.00 96.38 111 GLN A CA 1
ATOM 876 C C . GLN A 1 111 ? -5.727 -3.321 14.193 1.00 96.38 111 GLN A C 1
ATOM 878 O O . GLN A 1 111 ? -5.114 -3.302 13.121 1.00 96.38 111 GLN A O 1
ATOM 883 N N . PRO A 1 112 ? -6.791 -2.528 14.394 1.00 97.69 112 PRO A N 1
ATOM 884 C CA . PRO A 1 112 ? -7.257 -1.587 13.385 1.00 97.69 112 PRO A CA 1
ATOM 885 C C . PRO A 1 112 ? -6.268 -0.420 13.250 1.00 97.69 112 PRO A C 1
ATOM 887 O O . PRO A 1 112 ? -5.886 0.201 14.239 1.00 97.69 112 PRO A O 1
ATOM 890 N N . ALA A 1 113 ? -5.855 -0.083 12.030 1.00 97.56 113 ALA A N 1
ATOM 891 C CA . ALA A 1 113 ? -4.896 0.991 11.778 1.00 97.56 113 ALA A CA 1
ATOM 892 C C . ALA A 1 113 ? -5.254 1.810 10.534 1.00 97.56 113 ALA A C 1
ATOM 894 O O . ALA A 1 113 ? -5.882 1.323 9.592 1.00 97.56 113 ALA A O 1
ATOM 895 N N . CYS A 1 114 ? -4.839 3.076 10.504 1.00 96.94 114 CYS A N 1
ATOM 896 C CA . CYS A 1 114 ? -4.809 3.831 9.254 1.00 96.94 114 CYS A CA 1
ATOM 897 C C . CYS A 1 114 ? -3.590 3.407 8.416 1.00 96.94 114 CYS A C 1
ATOM 899 O O . CYS A 1 114 ? -2.553 3.026 8.969 1.00 96.94 114 CYS A O 1
ATOM 901 N N . VAL A 1 115 ? -3.701 3.482 7.086 1.00 94.75 115 VAL A N 1
ATOM 902 C CA . VAL A 1 115 ? -2.591 3.163 6.165 1.00 94.75 115 VAL A CA 1
ATOM 903 C C . VAL A 1 115 ? -1.297 3.930 6.501 1.00 94.75 115 VAL A C 1
ATOM 905 O O . VAL A 1 115 ? -0.257 3.272 6.559 1.00 94.75 115 VAL A O 1
ATOM 908 N N . PRO A 1 116 ? -1.318 5.249 6.797 1.00 95.94 116 PRO A N 1
ATOM 909 C CA . PRO A 1 1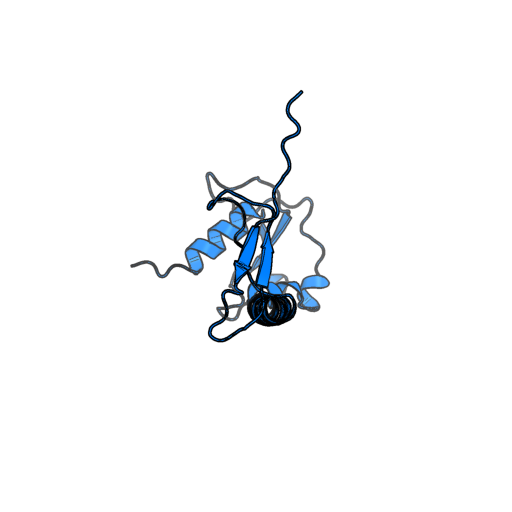16 ? -0.109 5.984 7.180 1.00 95.94 116 PRO A CA 1
ATOM 910 C C . PRO A 1 116 ? 0.590 5.419 8.424 1.00 95.94 116 PRO A C 1
ATOM 912 O O . PRO A 1 116 ? 1.797 5.187 8.394 1.00 95.94 116 PRO A O 1
ATOM 915 N N . CYS A 1 117 ? -0.154 5.120 9.498 1.00 96.25 117 CYS A N 1
ATOM 916 C CA . CYS A 1 117 ? 0.438 4.547 10.711 1.00 96.25 117 CYS A CA 1
ATOM 917 C C . CYS A 1 117 ? 1.012 3.149 10.466 1.00 96.25 117 CYS A C 1
ATOM 919 O O . CYS A 1 117 ? 2.118 2.866 10.918 1.00 96.25 117 CYS A O 1
ATOM 921 N N . ASN A 1 118 ? 0.281 2.291 9.745 1.00 93.94 118 ASN A N 1
ATOM 922 C CA . ASN A 1 118 ? 0.750 0.944 9.417 1.00 93.94 118 ASN A CA 1
ATOM 923 C C . ASN A 1 118 ? 2.062 1.004 8.605 1.00 93.94 118 ASN A C 1
ATOM 925 O O . ASN A 1 118 ? 3.030 0.311 8.910 1.00 93.94 118 ASN A O 1
ATOM 929 N N . SER A 1 119 ? 2.141 1.916 7.629 1.00 90.88 119 SER A N 1
ATOM 930 C CA . SER A 1 119 ? 3.364 2.134 6.847 1.00 90.88 119 SER A CA 1
ATOM 931 C C . SER A 1 119 ? 4.527 2.664 7.694 1.00 90.88 119 SER A C 1
ATOM 933 O O . SER A 1 119 ? 5.654 2.205 7.525 1.00 90.88 119 SER A O 1
ATOM 935 N N . SER A 1 120 ? 4.271 3.616 8.599 1.00 91.19 120 SER A N 1
ATOM 936 C CA . SER A 1 120 ? 5.297 4.198 9.476 1.00 91.19 120 SER A CA 1
ATOM 937 C C . SER A 1 120 ? 5.882 3.159 10.437 1.00 91.19 120 SER A C 1
ATOM 939 O O . SER A 1 120 ? 7.102 3.047 10.547 1.00 91.19 120 SER A O 1
ATOM 941 N N . LYS A 1 121 ? 5.029 2.326 11.046 1.00 88.88 121 LYS A N 1
ATOM 942 C CA . LYS A 1 121 ? 5.462 1.184 11.861 1.00 88.88 121 LYS A CA 1
ATOM 943 C C . LYS A 1 121 ? 6.332 0.219 11.050 1.00 88.88 121 LYS A C 1
ATOM 945 O O . LYS A 1 121 ? 7.405 -0.166 11.501 1.00 88.88 121 LYS A O 1
ATOM 950 N N . GLY A 1 122 ? 5.895 -0.145 9.842 1.00 82.69 122 GLY A N 1
ATOM 951 C CA . GLY A 1 122 ? 6.663 -1.023 8.956 1.00 82.69 122 GLY A CA 1
ATOM 952 C C . GLY A 1 122 ? 8.056 -0.475 8.632 1.00 82.69 122 GLY A C 1
ATOM 953 O O . GLY A 1 122 ? 9.026 -1.226 8.685 1.00 82.69 122 GLY A O 1
ATOM 954 N N . ALA A 1 123 ? 8.166 0.833 8.372 1.00 72.88 123 ALA A N 1
ATOM 955 C CA . ALA A 1 123 ? 9.450 1.489 8.134 1.00 72.88 123 ALA A CA 1
ATOM 956 C C . ALA A 1 123 ? 10.390 1.358 9.345 1.00 72.88 123 ALA A C 1
ATOM 958 O O . ALA A 1 123 ? 11.527 0.926 9.171 1.00 72.88 123 ALA A O 1
ATOM 959 N N . GLN A 1 124 ? 9.889 1.629 10.557 1.00 77.38 124 GLN A N 1
ATOM 960 C CA . GLN A 1 124 ? 10.662 1.530 11.804 1.00 77.38 124 GLN A CA 1
ATOM 961 C C . GLN A 1 124 ? 11.168 0.109 12.085 1.00 77.38 124 GLN A C 1
ATOM 963 O O . GLN A 1 124 ? 12.267 -0.055 12.598 1.00 77.38 124 GLN A O 1
ATOM 968 N N . ILE A 1 125 ? 10.383 -0.913 11.732 1.00 70.44 125 ILE A N 1
ATOM 969 C CA . ILE A 1 125 ? 10.752 -2.324 11.922 1.00 70.44 125 ILE A CA 1
ATOM 970 C C . ILE A 1 125 ? 11.787 -2.779 10.880 1.00 70.44 125 ILE A C 1
ATOM 972 O O . ILE A 1 125 ? 12.615 -3.637 11.168 1.00 70.44 125 ILE A O 1
ATOM 976 N N . SER A 1 126 ? 11.748 -2.220 9.665 1.00 58.44 126 SER A N 1
ATOM 977 C CA . SER A 1 126 ? 12.657 -2.592 8.569 1.00 58.44 126 SER A CA 1
ATOM 978 C C . SER A 1 126 ? 14.041 -1.937 8.627 1.00 58.44 126 SER A C 1
ATOM 980 O O . SER A 1 126 ? 14.962 -2.408 7.963 1.00 58.44 126 SER A O 1
ATOM 982 N N . THR A 1 127 ? 14.205 -0.864 9.403 1.00 48.75 127 THR A N 1
ATOM 983 C CA . THR A 1 127 ? 15.510 -0.253 9.681 1.00 48.75 127 THR A CA 1
ATOM 984 C C . THR A 1 127 ? 16.106 -0.860 10.949 1.00 48.75 127 THR A C 1
ATOM 986 O O . THR A 1 127 ? 15.537 -0.632 12.019 1.00 48.75 127 THR A O 1
ATOM 989 N N . PRO A 1 128 ? 17.242 -1.583 10.896 1.00 38.66 128 PRO A N 1
ATOM 990 C CA . PRO A 1 128 ? 17.998 -1.845 12.113 1.00 38.66 128 PRO A CA 1
ATOM 991 C C . PRO A 1 128 ? 18.400 -0.491 12.710 1.00 38.66 128 PRO A C 1
ATOM 993 O O . PRO A 1 128 ? 18.984 0.353 12.029 1.00 38.66 128 PRO A O 1
ATOM 996 N N . LYS A 1 129 ? 18.009 -0.254 13.963 1.00 27.22 129 LYS A N 1
ATOM 997 C CA . LYS A 1 129 ? 18.477 0.896 14.738 1.00 27.22 129 LYS A CA 1
ATOM 998 C C . LYS A 1 129 ? 19.991 0.708 14.962 1.00 27.22 129 LYS A C 1
ATOM 1000 O O . LYS A 1 129 ? 20.354 -0.406 15.343 1.00 27.22 129 LYS A O 1
ATOM 1005 N N . PRO A 1 130 ? 20.846 1.709 14.676 1.00 41.81 130 PRO A N 1
ATOM 1006 C CA . PRO A 1 130 ? 22.272 1.623 14.989 1.00 41.81 130 PRO A CA 1
ATOM 1007 C C . PRO A 1 130 ? 22.506 1.466 16.494 1.00 41.81 130 PRO A C 1
ATOM 1009 O O . PRO A 1 130 ? 21.648 1.941 17.282 1.00 41.81 130 PRO A O 1
#

Foldseek 3Di:
DDPPPLDFDWADAPDPPHPDIDTDSDPDPPPDPPRGHDPVVSVVVVVVVVVVVCPDPVNVVCPDPLLVVDDFQFPDFAPLCDPPFAPGTFGHWAFCQDVVNVTDSDPVRTDGHHPRSSVVVVVVVPDDDD

Radius of gyration: 22.38 Å; chains: 1; bounding box: 40×45×55 Å

Sequence (130 aa):
MVERVMSSVRKPCVEPGCPNYVETTAVSARQSVKRNRCRDHQRAFDRAYDRVRDGRPNRVARNDSEYRAIRKPIGLRCALRIAGVCTGWATTWDHKTPLAAGGTHHRSNLQPACVPCNSSKGAQISTPKP

Secondary structure (DSSP, 8-state):
-------PEEEE-SSTT---EEEE----TTS--S-S--HHHHHHHHHHHHHHHHTSHHHHHHH-HHHHHS---TTPBPSS--TTT--SB--EEEESS-GGGT--SSGGGEEEE-HHHHHHHHHHHHS---

pLDDT: mean 81.11, std 16.41, range [27.22, 98.19]